Protein AF-A0A3M2T933-F1 (afdb_monomer_lite)

Radius of gyration: 21.32 Å; chains: 1; bounding box: 67×44×36 Å

Sequence (87 aa):
MSYHNYHTMFQSGQAVDRVRGSRLPAEGPQLSTLEEAFTSENWIIRLYKVKDLDNFGRDHSSAMAFDRGHKRKKATKKRGPKVLRTE

Structure (mmCIF, N/CA/C/O backbone):
data_AF-A0A3M2T933-F1
#
_entry.id   AF-A0A3M2T933-F1
#
loop_
_atom_site.group_PDB
_atom_site.id
_atom_site.type_symbol
_atom_site.label_atom_id
_atom_site.label_alt_id
_atom_site.label_comp_id
_atom_site.label_asym_id
_atom_site.label_entity_id
_atom_site.label_seq_id
_atom_site.pdbx_PDB_ins_code
_atom_site.Cartn_x
_atom_site.Cartn_y
_atom_site.Cartn_z
_atom_site.occupancy
_atom_site.B_iso_or_equiv
_atom_site.auth_seq_id
_atom_site.auth_comp_id
_atom_site.auth_asym_id
_atom_site.auth_atom_id
_atom_site.pdbx_PDB_model_num
ATOM 1 N N . MET A 1 1 ? -5.534 -5.314 -1.543 1.00 87.00 1 MET A N 1
ATOM 2 C CA . MET A 1 1 ? -5.769 -3.866 -1.748 1.00 87.00 1 MET A CA 1
ATOM 3 C C . MET A 1 1 ? -6.412 -3.233 -0.523 1.00 87.00 1 MET A C 1
ATOM 5 O O . MET A 1 1 ? -5.726 -2.474 0.134 1.00 87.00 1 MET A O 1
ATOM 9 N N . SER A 1 2 ? -7.627 -3.613 -0.113 1.00 89.62 2 SER A N 1
ATOM 10 C CA . SER A 1 2 ? -8.391 -2.923 0.952 1.00 89.62 2 SER A CA 1
ATOM 11 C C . SER A 1 2 ? -7.726 -2.801 2.333 1.00 89.62 2 SER A C 1
ATOM 13 O O . SER A 1 2 ? -8.089 -1.909 3.089 1.00 89.62 2 SER A O 1
ATOM 15 N N . TYR A 1 3 ? -6.735 -3.638 2.653 1.00 92.56 3 TYR A N 1
ATOM 16 C CA . TYR A 1 3 ? -5.960 -3.566 3.902 1.00 92.56 3 TYR A CA 1
ATOM 17 C C . TYR A 1 3 ? -4.614 -2.841 3.786 1.00 92.56 3 TYR A C 1
ATOM 19 O O . TYR A 1 3 ? -3.879 -2.749 4.769 1.00 92.56 3 TYR A O 1
ATOM 27 N N . HIS A 1 4 ? -4.271 -2.323 2.605 1.00 92.25 4 HIS A N 1
ATOM 28 C CA . HIS A 1 4 ? -3.061 -1.526 2.409 1.00 92.25 4 HIS A CA 1
ATOM 29 C C . HIS A 1 4 ? -3.073 -0.347 3.392 1.00 92.25 4 HIS A C 1
ATOM 31 O O . HIS A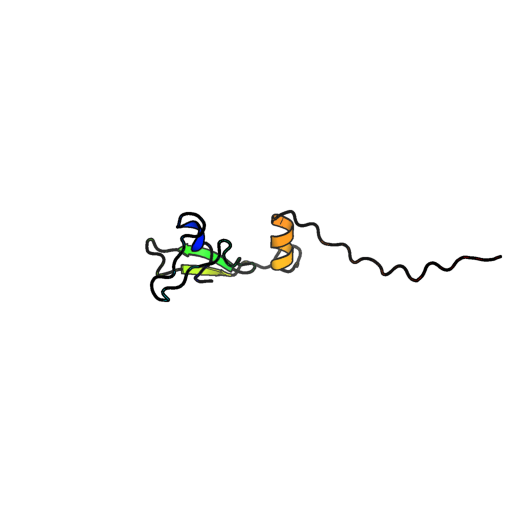 1 4 ? -4.090 0.332 3.483 1.00 92.25 4 HIS A O 1
ATOM 37 N N . ASN A 1 5 ? -2.017 -0.134 4.175 1.00 90.38 5 ASN A N 1
ATOM 38 C CA . ASN A 1 5 ? -1.932 0.928 5.194 1.00 90.38 5 ASN A CA 1
ATOM 39 C C . ASN A 1 5 ? -3.058 0.974 6.252 1.00 90.38 5 ASN A C 1
ATOM 41 O O . ASN A 1 5 ? -3.107 1.900 7.047 1.00 90.38 5 ASN A O 1
ATOM 45 N N . TYR A 1 6 ? -3.949 -0.020 6.338 1.00 90.75 6 TYR A N 1
ATOM 46 C CA . TYR A 1 6 ? -5.030 0.024 7.335 1.00 90.75 6 TYR A CA 1
ATOM 47 C C . TYR A 1 6 ? -4.485 -0.075 8.769 1.00 90.75 6 TYR A C 1
ATOM 49 O O . TYR A 1 6 ? -4.972 0.579 9.686 1.00 90.75 6 TYR A O 1
ATOM 57 N N . HIS A 1 7 ? -3.423 -0.863 8.955 1.00 88.69 7 HIS A N 1
ATOM 58 C CA . HIS A 1 7 ? -2.762 -1.057 10.244 1.00 88.69 7 HIS A CA 1
ATOM 59 C C . HIS A 1 7 ? -2.105 0.219 10.802 1.00 88.69 7 HIS A C 1
ATOM 61 O O . HIS A 1 7 ? -1.971 0.328 12.015 1.00 88.69 7 HIS A O 1
ATOM 67 N N . THR A 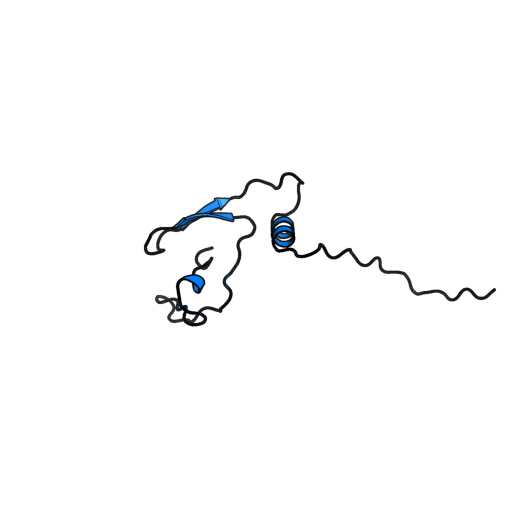1 8 ? -1.733 1.190 9.955 1.00 88.31 8 THR A N 1
ATOM 68 C CA . THR A 1 8 ? -1.040 2.419 10.386 1.00 88.31 8 THR A CA 1
ATOM 69 C C . THR A 1 8 ? -1.979 3.471 10.971 1.00 88.31 8 THR A C 1
ATOM 71 O O . THR A 1 8 ? -1.508 4.438 11.558 1.00 88.31 8 THR A O 1
ATOM 74 N N . MET A 1 9 ? -3.298 3.312 10.814 1.00 85.31 9 MET A N 1
ATOM 75 C CA . MET A 1 9 ? -4.292 4.223 11.399 1.00 85.31 9 MET A CA 1
ATOM 76 C C . MET A 1 9 ? -4.450 4.059 12.912 1.00 85.31 9 MET A C 1
ATOM 78 O O . MET A 1 9 ? -4.989 4.937 13.582 1.00 85.31 9 MET A O 1
ATOM 82 N N . PHE A 1 10 ? -4.028 2.917 13.446 1.00 87.31 10 PHE A N 1
ATOM 83 C CA . PHE A 1 10 ? -4.173 2.577 14.852 1.00 87.31 10 PHE A CA 1
ATOM 84 C C . PHE A 1 10 ? -2.802 2.542 15.516 1.00 87.31 10 PHE A C 1
ATOM 86 O O . PHE A 1 10 ? -1.766 2.443 14.859 1.00 87.31 10 PHE A O 1
ATOM 93 N N . GLN A 1 11 ? -2.794 2.572 16.846 1.00 85.56 11 GLN A N 1
ATOM 94 C CA . GLN A 1 11 ? -1.585 2.252 17.594 1.00 85.56 11 GLN A CA 1
ATOM 95 C C . GLN A 1 11 ? -1.122 0.825 17.259 1.00 85.56 11 GLN A C 1
ATOM 97 O O . GLN A 1 11 ? -1.934 -0.058 16.961 1.00 85.56 11 GLN A O 1
ATOM 102 N N . SER A 1 12 ? 0.194 0.607 17.300 1.00 81.75 12 SER A N 1
ATOM 103 C CA . SER A 1 12 ? 0.814 -0.663 16.906 1.00 81.75 12 SER A CA 1
ATOM 104 C C . SER A 1 12 ? 0.140 -1.865 17.582 1.00 81.75 12 SER A C 1
ATOM 106 O O . SER A 1 12 ? -0.039 -1.890 18.799 1.00 81.75 12 SER A O 1
ATOM 108 N N . GLY A 1 13 ? -0.267 -2.854 16.780 1.00 79.75 13 GLY A N 1
ATOM 109 C CA . GLY A 1 13 ? -0.909 -4.089 17.250 1.00 79.75 13 GLY A CA 1
ATOM 110 C C . GLY A 1 13 ? -2.383 -3.967 17.664 1.00 79.75 13 GLY A C 1
ATOM 111 O O . GLY A 1 13 ? -2.977 -4.968 18.064 1.00 79.75 13 GLY A O 1
ATOM 112 N N . GLN A 1 14 ? -2.994 -2.782 17.556 1.00 85.94 14 GLN A N 1
ATOM 113 C CA . GLN A 1 14 ? -4.396 -2.553 17.935 1.00 85.94 14 GLN A CA 1
ATOM 114 C C . GLN A 1 14 ? -5.362 -2.449 16.749 1.00 85.94 14 GLN A C 1
ATOM 116 O O . GLN A 1 14 ? -6.550 -2.196 16.941 1.00 85.94 14 GLN A O 1
ATOM 121 N N . ALA A 1 15 ? -4.886 -2.649 15.520 1.00 89.62 15 ALA A N 1
ATOM 122 C CA . ALA A 1 15 ? -5.749 -2.624 14.349 1.00 89.62 15 ALA A CA 1
ATOM 123 C C . ALA A 1 15 ? -6.750 -3.791 14.390 1.00 89.62 15 ALA A C 1
ATOM 125 O O . ALA A 1 15 ? -6.370 -4.964 14.399 1.00 89.62 15 ALA A O 1
ATOM 126 N N . VAL A 1 16 ? -8.041 -3.462 14.394 1.00 91.94 16 VAL A N 1
ATOM 127 C CA . VAL A 1 16 ? -9.146 -4.429 14.379 1.00 91.94 16 VAL A CA 1
ATOM 128 C C . VAL A 1 16 ? -10.023 -4.153 13.167 1.00 91.94 16 VAL A C 1
ATOM 130 O O . VAL A 1 16 ? -10.388 -3.007 12.894 1.00 91.94 16 VAL A O 1
ATOM 133 N N . ASP A 1 17 ? -10.377 -5.208 12.438 1.00 92.69 17 ASP A N 1
ATOM 134 C CA . ASP A 1 17 ? -11.464 -5.153 11.467 1.00 92.69 17 ASP A CA 1
ATOM 135 C C . ASP A 1 17 ? -12.786 -5.263 12.232 1.00 92.69 17 ASP A C 1
ATOM 137 O O . ASP A 1 17 ? -13.107 -6.318 12.780 1.00 92.69 17 ASP A O 1
ATOM 141 N N . ARG A 1 18 ? -13.546 -4.165 12.290 1.00 90.88 18 ARG A N 1
ATOM 142 C CA . ARG A 1 18 ? -14.804 -4.101 13.049 1.00 90.88 18 ARG A CA 1
ATOM 143 C C . ARG A 1 18 ? -15.906 -4.986 12.471 1.00 90.88 18 ARG A C 1
ATOM 145 O O . ARG A 1 18 ? -16.764 -5.422 13.225 1.00 90.88 18 ARG A O 1
ATOM 152 N N . VAL A 1 19 ? -15.889 -5.253 11.165 1.00 92.94 19 VAL A N 1
ATOM 153 C CA . VAL A 1 19 ? -16.899 -6.098 10.510 1.00 92.94 19 VAL A CA 1
ATOM 154 C C . VAL A 1 19 ? -16.597 -7.571 10.768 1.00 92.94 19 VAL A C 1
ATOM 156 O O . VAL A 1 19 ? -17.507 -8.359 11.000 1.00 92.94 19 VAL A O 1
ATOM 159 N N . ARG A 1 20 ? -15.313 -7.946 10.759 1.00 93.06 20 ARG A N 1
ATOM 160 C CA . ARG A 1 20 ? -14.882 -9.341 10.966 1.00 93.06 20 ARG A CA 1
ATOM 161 C C . ARG A 1 20 ? -14.615 -9.695 12.426 1.00 93.06 20 ARG A C 1
ATOM 163 O O . ARG A 1 20 ? -14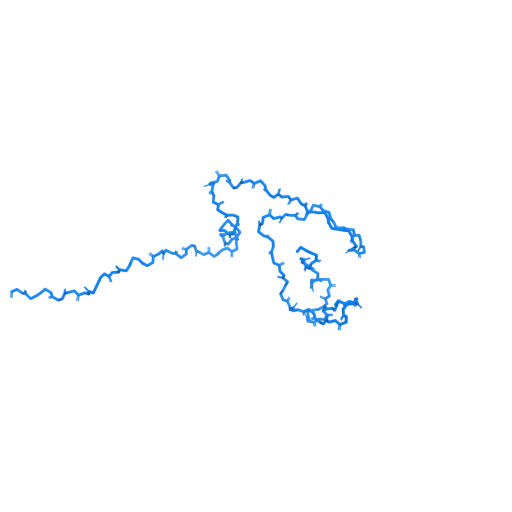.447 -10.867 12.740 1.00 93.06 20 ARG A O 1
ATOM 170 N N . GLY A 1 21 ? -14.509 -8.702 13.307 1.00 91.56 21 GLY A N 1
ATOM 171 C CA . GLY A 1 21 ? -14.144 -8.892 14.713 1.00 91.56 21 GLY A CA 1
ATOM 172 C C . GLY A 1 21 ? -12.715 -9.410 14.927 1.00 91.56 21 GLY A C 1
ATOM 173 O O . GLY A 1 21 ? -12.383 -9.861 16.020 1.00 91.56 21 GLY A O 1
ATOM 174 N N . SER A 1 22 ? -11.857 -9.370 13.902 1.00 90.62 22 SER A N 1
ATOM 175 C CA . SER A 1 22 ? -10.513 -9.956 13.926 1.00 90.62 22 SER A CA 1
ATOM 176 C C . SER A 1 22 ? -9.421 -8.894 14.057 1.00 90.62 22 SER A C 1
ATOM 178 O O . SER A 1 22 ? -9.485 -7.845 13.409 1.00 90.62 22 SER A O 1
ATOM 180 N N . ARG A 1 23 ? -8.375 -9.192 14.837 1.00 90.75 23 ARG A N 1
ATOM 181 C CA . ARG A 1 23 ? -7.154 -8.372 14.905 1.00 90.75 23 ARG A CA 1
ATOM 182 C C . ARG A 1 23 ? -6.307 -8.561 13.652 1.00 90.75 23 ARG A C 1
ATOM 184 O O . ARG A 1 23 ? -6.173 -9.678 13.157 1.00 90.75 23 ARG A O 1
ATOM 191 N N . LEU A 1 24 ? -5.728 -7.472 13.162 1.00 88.56 24 LEU A N 1
ATOM 192 C CA . LEU A 1 24 ? -4.813 -7.496 12.029 1.00 88.56 24 LEU A CA 1
ATOM 193 C C . LEU A 1 24 ? -3.356 -7.684 12.477 1.00 88.56 24 LEU A C 1
ATOM 195 O O . LEU A 1 24 ? -3.001 -7.316 13.599 1.00 88.56 24 LEU A O 1
ATOM 199 N N . PRO A 1 25 ? -2.498 -8.221 11.590 1.00 89.06 25 PRO A N 1
ATOM 200 C CA . PRO A 1 25 ? -1.058 -8.243 11.812 1.00 89.06 25 PRO A CA 1
ATOM 201 C C . PRO A 1 25 ? -0.472 -6.826 11.881 1.00 89.06 25 PRO A C 1
ATOM 203 O O . PRO A 1 25 ? -1.040 -5.869 11.349 1.00 89.06 25 PRO A O 1
ATOM 206 N N . ALA A 1 26 ? 0.697 -6.713 12.517 1.00 85.56 26 ALA A N 1
ATOM 207 C CA . ALA A 1 26 ? 1.417 -5.448 12.655 1.00 85.56 26 ALA A CA 1
ATOM 208 C C . ALA A 1 26 ? 1.948 -4.913 11.316 1.00 85.56 26 ALA A C 1
ATOM 210 O O . ALA A 1 26 ? 2.024 -3.703 11.146 1.00 85.56 26 ALA A O 1
ATOM 211 N N . GLU A 1 27 ? 2.284 -5.794 10.369 1.00 87.62 27 GLU A N 1
ATOM 212 C CA . GLU A 1 27 ? 2.670 -5.409 9.012 1.00 87.62 27 GLU A CA 1
ATOM 213 C C . GLU A 1 27 ? 1.536 -5.727 8.034 1.00 87.62 27 GLU A C 1
ATOM 215 O O . GLU A 1 27 ? 1.042 -6.855 7.953 1.00 87.62 27 GLU A O 1
ATOM 220 N N . GLY A 1 28 ? 1.102 -4.705 7.298 1.00 86.12 28 GLY A N 1
ATOM 221 C CA . GLY A 1 28 ? 0.074 -4.840 6.274 1.00 86.12 28 GLY A CA 1
ATOM 222 C C . GLY A 1 28 ? 0.606 -5.348 4.928 1.00 86.12 28 GLY A C 1
ATOM 223 O O . GLY A 1 28 ? 1.804 -5.292 4.652 1.00 86.12 28 GLY A O 1
ATOM 224 N N . PRO A 1 29 ? -0.295 -5.786 4.033 1.00 91.19 29 PRO A N 1
ATOM 225 C CA . PRO A 1 29 ? 0.083 -6.174 2.681 1.00 91.19 29 PRO A CA 1
ATOM 226 C C . PRO A 1 29 ? 0.597 -4.966 1.891 1.00 91.19 29 PRO A C 1
ATOM 228 O O . PRO A 1 29 ? 0.000 -3.888 1.932 1.00 91.19 29 PRO A O 1
ATOM 231 N N . GLN A 1 30 ? 1.658 -5.167 1.110 1.00 89.81 30 GLN A N 1
ATOM 232 C CA . GLN A 1 30 ? 2.218 -4.143 0.225 1.00 89.81 30 GLN A CA 1
ATOM 233 C C . GLN A 1 30 ? 1.832 -4.368 -1.234 1.00 89.81 30 GLN A C 1
ATOM 235 O O . GLN A 1 30 ? 1.701 -5.500 -1.698 1.00 89.81 30 GLN A O 1
ATOM 240 N N . LEU A 1 31 ? 1.656 -3.262 -1.956 1.00 91.19 31 LEU A N 1
ATOM 241 C CA . LEU A 1 31 ? 1.240 -3.250 -3.355 1.00 91.19 31 LEU A CA 1
ATOM 242 C C . LEU A 1 31 ? 2.427 -2.885 -4.248 1.00 91.19 31 LEU A C 1
ATOM 244 O O . LEU A 1 31 ? 3.012 -1.815 -4.103 1.00 91.19 31 LEU A O 1
ATOM 248 N N . SER A 1 32 ? 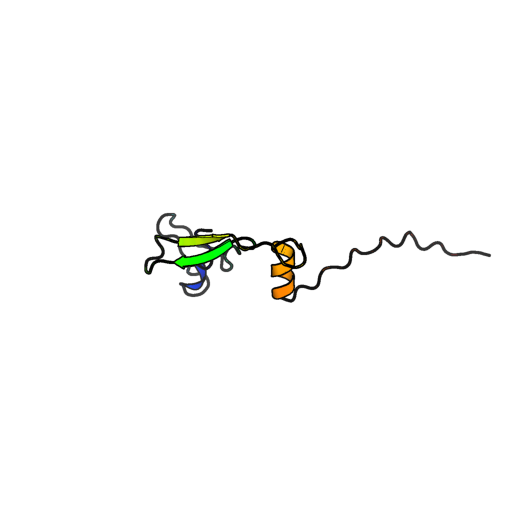2.791 -3.778 -5.170 1.00 90.94 32 SER A N 1
ATOM 249 C CA . SER A 1 32 ? 3.881 -3.561 -6.130 1.00 90.94 32 SER A CA 1
ATOM 250 C C . SER A 1 32 ? 3.426 -2.862 -7.400 1.00 90.94 32 SER A C 1
ATOM 252 O O . SER A 1 32 ? 4.071 -1.912 -7.838 1.00 90.94 32 SER A O 1
ATOM 254 N N . THR A 1 33 ? 2.299 -3.303 -7.949 1.00 91.44 33 THR A N 1
ATOM 255 C CA . THR A 1 33 ? 1.776 -2.917 -9.267 1.00 91.44 33 THR A CA 1
ATOM 256 C C . THR A 1 33 ? 0.759 -1.782 -9.231 1.00 91.44 33 THR A C 1
ATOM 258 O O . THR A 1 33 ? 0.453 -1.192 -10.260 1.00 91.44 33 THR A O 1
ATOM 261 N N . LEU A 1 34 ? 0.217 -1.486 -8.054 1.00 93.38 34 LEU A N 1
ATOM 262 C CA . LEU A 1 34 ? -0.850 -0.513 -7.857 1.00 93.38 34 LEU A CA 1
ATOM 263 C C . LEU A 1 34 ? -0.361 0.598 -6.936 1.00 93.38 34 LEU A C 1
ATOM 265 O O . LEU A 1 34 ? 0.392 0.342 -5.993 1.00 93.38 34 LEU A O 1
ATOM 269 N N . GLU A 1 35 ? -0.814 1.813 -7.197 1.00 91.00 35 GLU A N 1
ATOM 270 C CA . GLU A 1 35 ? -0.619 2.978 -6.341 1.00 91.00 35 GLU A CA 1
ATOM 271 C C . GLU A 1 35 ? -1.964 3.516 -5.855 1.00 91.00 35 GLU A C 1
ATOM 273 O O . GLU A 1 35 ? -2.993 3.376 -6.518 1.00 91.00 35 GLU A O 1
ATOM 278 N N . GLU A 1 36 ? -1.970 4.083 -4.654 1.00 91.56 36 GLU A N 1
ATOM 279 C CA . GLU A 1 36 ? -3.162 4.684 -4.070 1.00 91.56 36 GLU A CA 1
ATOM 280 C C . GLU A 1 36 ? -3.333 6.099 -4.626 1.00 91.56 36 GLU A C 1
ATOM 282 O O . GLU A 1 36 ? -2.481 6.953 -4.402 1.00 91.56 36 GLU A O 1
ATOM 287 N N . ALA A 1 37 ? -4.418 6.327 -5.371 1.00 93.75 37 ALA A N 1
ATOM 288 C CA . ALA A 1 37 ? -4.713 7.621 -5.982 1.00 93.75 37 ALA A CA 1
ATOM 289 C C . ALA A 1 37 ? -5.618 8.477 -5.085 1.00 93.75 37 ALA A C 1
ATOM 291 O O . ALA A 1 37 ? -5.459 9.693 -5.018 1.00 93.75 37 ALA A O 1
ATOM 292 N N . PHE A 1 38 ? -6.571 7.843 -4.394 1.00 94.94 38 PHE A N 1
ATOM 293 C CA . PHE A 1 38 ? -7.460 8.514 -3.450 1.00 94.94 38 PHE A CA 1
ATOM 294 C C . PHE A 1 38 ? -8.017 7.535 -2.413 1.00 94.94 38 PHE A C 1
ATOM 296 O O . PHE A 1 38 ? -8.412 6.415 -2.748 1.00 94.94 38 PHE A O 1
ATOM 303 N N . THR A 1 39 ? -8.133 7.998 -1.171 1.00 94.88 39 THR A N 1
ATOM 304 C CA . THR A 1 39 ? -8.825 7.298 -0.086 1.00 94.88 39 THR A CA 1
ATOM 305 C C . THR A 1 39 ? -9.788 8.273 0.584 1.00 94.88 39 THR A C 1
ATOM 307 O O . THR A 1 39 ? -9.405 9.384 0.941 1.00 94.88 39 THR A O 1
ATOM 310 N N . SER A 1 40 ? -11.051 7.869 0.741 1.00 93.19 40 SER A N 1
ATOM 311 C CA . SER A 1 40 ? -12.066 8.668 1.443 1.00 93.19 40 SER A CA 1
ATOM 312 C C . SER A 1 40 ? -11.753 8.801 2.939 1.00 93.19 40 SER A C 1
ATOM 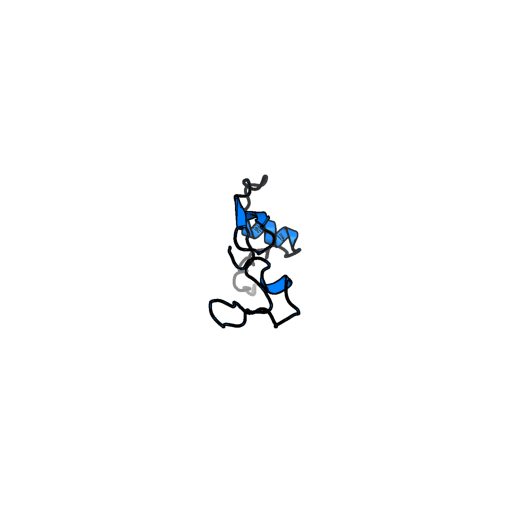314 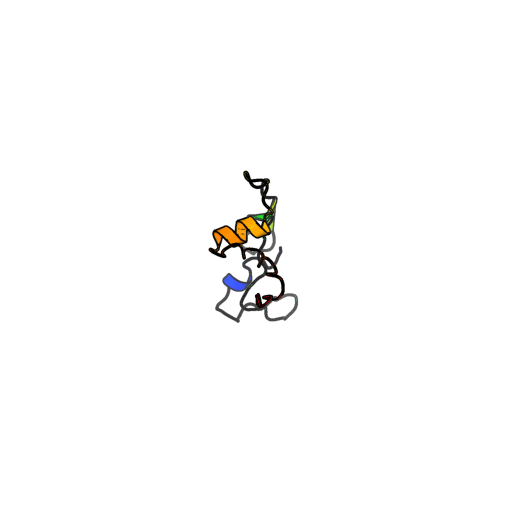O O . SER A 1 40 ? -11.179 7.876 3.509 1.00 93.19 40 SER A O 1
ATOM 316 N N . GLU A 1 41 ? -12.248 9.854 3.596 1.00 90.00 41 GLU A N 1
ATOM 317 C CA . GLU A 1 41 ? -12.053 10.118 5.036 1.00 90.00 41 GLU A CA 1
ATOM 318 C C . GLU A 1 41 ? -12.362 8.911 5.935 1.00 90.00 41 GLU A C 1
ATOM 320 O O . GLU A 1 41 ? -11.552 8.538 6.777 1.00 90.00 41 GLU A O 1
ATOM 325 N N . ASN A 1 42 ? -13.494 8.241 5.702 1.00 88.75 42 ASN A N 1
ATOM 326 C CA . ASN A 1 42 ? -13.920 7.079 6.490 1.00 88.75 42 ASN A CA 1
ATOM 327 C C . ASN A 1 42 ? -13.404 5.733 5.943 1.00 88.75 42 ASN A C 1
ATOM 329 O O . ASN A 1 42 ? -13.882 4.680 6.357 1.00 88.75 42 ASN A O 1
ATOM 333 N N . TRP A 1 43 ? -12.465 5.747 4.989 1.00 90.62 43 TRP A N 1
ATOM 334 C CA . TRP A 1 43 ? -11.840 4.552 4.397 1.00 90.62 43 TRP A CA 1
ATOM 335 C C . TRP A 1 43 ? -12.828 3.531 3.791 1.00 90.62 43 TRP A C 1
ATOM 337 O O . TRP A 1 43 ? -12.513 2.348 3.665 1.00 90.62 43 TRP A O 1
ATOM 347 N N . ILE A 1 44 ? -14.010 3.992 3.365 1.00 91.19 44 ILE A N 1
ATOM 348 C CA . ILE A 1 44 ? -15.026 3.168 2.688 1.00 91.19 44 ILE A CA 1
ATOM 349 C C . ILE A 1 44 ? -14.666 2.986 1.210 1.00 91.19 44 ILE A C 1
ATOM 351 O O . ILE A 1 44 ? -14.802 1.893 0.663 1.00 91.19 44 ILE A O 1
ATOM 355 N N . ILE A 1 45 ? -14.178 4.050 0.564 1.00 91.94 45 ILE A N 1
ATOM 356 C CA . ILE A 1 45 ? -13.819 4.047 -0.856 1.00 91.94 45 ILE A CA 1
ATOM 357 C C . ILE A 1 45 ? -12.311 4.240 -0.992 1.00 91.94 45 ILE A C 1
ATOM 359 O O . ILE A 1 45 ? -11.735 5.178 -0.434 1.00 91.94 45 ILE A O 1
ATOM 363 N N . ARG A 1 46 ? -11.686 3.346 -1.765 1.00 94.38 46 ARG A N 1
ATOM 364 C CA . ARG A 1 46 ? -10.257 3.371 -2.090 1.00 94.38 46 ARG A CA 1
ATOM 365 C C . ARG A 1 46 ? -10.078 3.226 -3.593 1.00 94.38 46 ARG A C 1
ATOM 367 O O . ARG A 1 46 ? -10.435 2.194 -4.162 1.00 94.38 46 ARG A O 1
ATOM 374 N N . LEU A 1 47 ? -9.535 4.260 -4.220 1.00 95.06 47 LEU A N 1
ATOM 375 C CA . LEU A 1 47 ? -9.234 4.301 -5.644 1.00 95.06 47 LEU A CA 1
ATOM 376 C C . LEU A 1 47 ? -7.745 4.049 -5.847 1.00 95.06 47 LEU A C 1
ATOM 378 O O . LEU A 1 47 ? -6.892 4.773 -5.330 1.00 95.06 47 LEU A O 1
ATOM 382 N N . TYR A 1 48 ? -7.452 3.016 -6.627 1.00 95.69 48 TYR A N 1
ATOM 383 C CA . TYR A 1 48 ? -6.096 2.631 -6.976 1.00 95.69 48 TYR A CA 1
ATOM 384 C C . TYR A 1 48 ? -5.881 2.783 -8.468 1.00 95.69 48 TYR A C 1
ATOM 386 O O . TYR A 1 48 ? -6.751 2.430 -9.266 1.00 95.69 48 TYR A O 1
ATOM 394 N N . LYS A 1 49 ? -4.696 3.261 -8.829 1.00 95.38 49 LYS A N 1
ATOM 395 C CA . LYS A 1 49 ? -4.237 3.345 -10.208 1.00 95.38 49 LYS A CA 1
ATOM 396 C C . LYS A 1 49 ? -3.195 2.257 -10.462 1.00 95.38 49 LYS A C 1
ATOM 398 O O . LYS A 1 49 ? -2.392 1.933 -9.586 1.00 95.38 49 LYS A O 1
ATOM 403 N N . VAL A 1 50 ? -3.232 1.662 -11.651 1.00 95.38 50 VAL A N 1
ATOM 404 C CA . VAL A 1 50 ? -2.178 0.749 -12.112 1.00 95.38 50 VAL A CA 1
ATOM 405 C C . VAL A 1 50 ? -0.951 1.581 -12.456 1.00 95.38 50 VAL A C 1
ATOM 407 O O . VAL A 1 50 ? -1.069 2.570 -13.176 1.00 95.38 50 VAL A O 1
ATOM 410 N N . LYS A 1 51 ? 0.207 1.196 -11.919 1.00 92.19 51 LYS A N 1
ATOM 411 C CA . LYS A 1 51 ? 1.470 1.860 -12.237 1.00 92.19 51 LYS A CA 1
ATOM 412 C C . LYS A 1 51 ? 1.834 1.617 -13.697 1.00 92.19 51 LYS A C 1
ATOM 414 O O . LYS A 1 51 ? 1.606 0.528 -14.222 1.00 92.19 51 LYS A O 1
ATOM 419 N N . ASP A 1 52 ? 2.449 2.615 -14.313 1.00 91.69 52 ASP A N 1
ATOM 420 C CA . ASP A 1 52 ? 3.029 2.464 -15.642 1.00 91.69 52 ASP A CA 1
ATOM 421 C C . ASP A 1 52 ? 4.218 1.505 -15.595 1.00 91.69 52 ASP A C 1
ATOM 423 O O . ASP A 1 52 ? 4.877 1.374 -14.561 1.00 91.69 52 ASP A O 1
ATOM 427 N N . LEU A 1 53 ? 4.493 0.839 -16.718 1.00 89.00 53 LEU A N 1
ATOM 428 C CA . LEU A 1 53 ? 5.617 -0.086 -16.845 1.00 89.00 53 LEU A CA 1
ATOM 429 C C . LEU A 1 53 ? 6.937 0.602 -16.468 1.00 89.00 53 LEU A C 1
ATOM 431 O O . LEU A 1 53 ? 7.167 1.767 -16.785 1.00 89.00 53 LEU A O 1
ATOM 435 N N . ASP A 1 54 ? 7.825 -0.139 -15.806 1.00 88.81 54 ASP A N 1
ATOM 436 C CA . ASP A 1 54 ? 9.144 0.375 -15.440 1.00 88.81 54 ASP A CA 1
ATOM 437 C C . ASP A 1 54 ? 9.968 0.716 -16.693 1.00 88.81 54 ASP A C 1
ATOM 439 O O . ASP A 1 54 ? 10.070 -0.089 -17.621 1.00 88.81 54 ASP A O 1
ATOM 443 N N . ASN A 1 55 ? 10.626 1.879 -16.687 1.00 87.38 55 ASN A N 1
ATOM 444 C CA . ASN A 1 55 ? 11.414 2.382 -17.822 1.00 87.38 55 ASN A CA 1
ATOM 445 C C . ASN A 1 55 ? 12.558 1.441 -18.235 1.00 87.38 55 ASN A C 1
ATOM 447 O O . ASN A 1 55 ? 12.989 1.443 -19.385 1.00 87.38 55 ASN A O 1
ATOM 451 N N . PHE A 1 56 ? 13.059 0.632 -17.299 1.00 86.56 56 PHE A N 1
ATOM 452 C CA . PHE A 1 56 ? 14.116 -0.351 -17.548 1.00 86.56 56 PHE A CA 1
ATOM 453 C C . PHE A 1 56 ? 13.570 -1.748 -17.885 1.00 86.56 56 PHE A C 1
ATOM 455 O O . PHE A 1 56 ? 14.344 -2.704 -17.955 1.00 86.56 56 PHE A O 1
ATOM 462 N N . GLY A 1 57 ? 12.250 -1.886 -18.055 1.00 85.75 57 GLY A N 1
ATOM 463 C CA . GLY A 1 57 ? 11.582 -3.151 -18.358 1.00 85.75 57 GLY A CA 1
ATOM 464 C C . GLY A 1 57 ? 11.681 -4.188 -17.238 1.00 85.75 57 GLY A C 1
ATOM 465 O O . GLY A 1 57 ? 11.586 -5.387 -17.500 1.00 85.75 57 GLY A O 1
ATOM 466 N N . ARG A 1 58 ? 11.935 -3.765 -15.993 1.00 87.94 58 ARG A N 1
ATOM 467 C CA . ARG A 1 58 ? 12.009 -4.681 -14.850 1.00 87.94 58 ARG A CA 1
ATOM 468 C C . ARG A 1 58 ? 10.607 -4.987 -14.332 1.00 87.94 58 ARG A C 1
ATOM 470 O O . ARG A 1 58 ? 9.675 -4.206 -14.494 1.00 87.94 58 ARG A O 1
ATOM 477 N N . ASP A 1 59 ? 10.480 -6.110 -13.632 1.00 89.69 59 ASP A N 1
ATOM 478 C CA . ASP A 1 59 ? 9.247 -6.417 -12.913 1.00 89.69 59 ASP A CA 1
ATOM 479 C C . ASP A 1 59 ? 9.036 -5.440 -11.740 1.00 89.69 59 ASP A C 1
ATOM 481 O O . ASP A 1 59 ? 9.989 -5.096 -11.028 1.00 89.69 59 ASP A O 1
ATOM 485 N N . HIS A 1 60 ? 7.786 -5.046 -11.489 1.00 89.31 60 HIS A N 1
ATOM 486 C CA . HIS A 1 60 ? 7.413 -4.093 -10.440 1.00 89.31 60 HIS A CA 1
ATOM 487 C C . HIS A 1 60 ? 7.843 -4.542 -9.044 1.00 89.31 60 HIS A C 1
ATOM 489 O O . HIS A 1 60 ? 8.204 -3.712 -8.207 1.00 89.31 60 HIS A O 1
ATOM 495 N N . SER A 1 61 ? 7.842 -5.853 -8.779 1.00 88.00 61 SER A N 1
ATOM 496 C CA . SER A 1 61 ? 8.330 -6.385 -7.502 1.00 88.00 61 SER A CA 1
ATOM 497 C C . SER A 1 61 ? 9.827 -6.112 -7.310 1.00 88.00 61 SER A C 1
ATOM 499 O O . SER A 1 61 ? 10.262 -5.722 -6.227 1.00 88.00 61 SER A O 1
ATOM 501 N N . SER A 1 62 ? 10.610 -6.253 -8.384 1.00 86.75 62 SER A N 1
ATOM 502 C CA . SER A 1 62 ? 12.055 -6.042 -8.376 1.00 86.75 62 SER A CA 1
ATOM 503 C C . SER A 1 62 ? 12.429 -4.563 -8.297 1.00 86.75 62 SER A C 1
ATOM 505 O O . SER A 1 62 ? 13.387 -4.223 -7.602 1.00 86.75 62 SER A O 1
ATOM 507 N N . ALA A 1 63 ? 11.646 -3.691 -8.942 1.00 87.75 63 ALA A N 1
ATOM 508 C CA . ALA A 1 63 ? 11.786 -2.244 -8.832 1.00 87.75 63 ALA A CA 1
ATOM 509 C C . ALA A 1 63 ? 11.529 -1.782 -7.388 1.00 87.75 63 ALA A C 1
ATOM 511 O O . ALA A 1 63 ? 12.403 -1.172 -6.780 1.00 87.75 63 ALA A O 1
ATOM 512 N N . MET A 1 64 ? 10.414 -2.200 -6.774 1.00 88.62 64 MET A N 1
ATOM 513 C CA . MET A 1 64 ? 10.139 -1.854 -5.374 1.00 88.62 64 MET A CA 1
ATOM 514 C C . MET A 1 64 ? 11.161 -2.428 -4.387 1.00 88.62 64 MET A C 1
ATOM 516 O O . MET A 1 64 ? 11.485 -1.789 -3.389 1.00 88.62 64 MET A O 1
ATOM 520 N N . ALA A 1 65 ? 11.656 -3.647 -4.620 1.00 87.81 65 ALA A N 1
ATOM 521 C CA . ALA A 1 65 ? 12.690 -4.228 -3.768 1.00 87.81 65 ALA A CA 1
ATOM 522 C C . ALA A 1 65 ? 13.990 -3.410 -3.831 1.00 87.81 65 ALA A C 1
ATOM 524 O O . ALA A 1 65 ? 14.639 -3.215 -2.803 1.00 87.81 65 ALA A O 1
ATOM 525 N N . PHE A 1 66 ? 14.345 -2.909 -5.018 1.00 87.00 66 PHE A N 1
ATOM 526 C CA . PHE A 1 66 ? 15.490 -2.024 -5.204 1.00 87.00 66 PHE A CA 1
ATOM 527 C C . PHE A 1 66 ? 15.314 -0.697 -4.453 1.00 87.00 66 PHE A C 1
ATOM 529 O O . PHE A 1 66 ? 16.225 -0.312 -3.722 1.00 87.00 66 PHE A O 1
ATOM 536 N N . ASP A 1 67 ? 14.140 -0.063 -4.543 1.00 85.44 67 ASP A N 1
ATOM 537 C CA . ASP A 1 67 ? 13.842 1.200 -3.844 1.00 85.44 67 ASP A CA 1
ATOM 538 C C . ASP A 1 67 ? 13.910 1.061 -2.316 1.00 85.44 67 ASP A C 1
ATOM 540 O O . ASP A 1 67 ? 14.342 1.970 -1.613 1.00 85.44 67 ASP A O 1
ATOM 544 N N . ARG A 1 68 ? 13.562 -0.117 -1.784 1.00 86.94 68 ARG A N 1
ATOM 545 C CA . ARG A 1 68 ? 13.708 -0.453 -0.354 1.00 86.94 68 ARG A CA 1
ATOM 546 C C . ARG A 1 68 ? 15.151 -0.735 0.074 1.00 86.94 68 ARG A C 1
ATOM 548 O O . ARG A 1 68 ? 15.396 -1.087 1.225 1.00 86.94 68 ARG A O 1
ATOM 555 N N . GLY A 1 69 ? 16.111 -0.639 -0.842 1.00 86.12 69 GLY A N 1
ATOM 556 C CA . GLY A 1 69 ? 17.520 -0.916 -0.578 1.00 86.12 69 GLY A CA 1
ATOM 557 C C . GLY A 1 69 ? 17.871 -2.406 -0.557 1.00 86.12 69 GLY A C 1
ATOM 558 O O . GLY A 1 69 ? 18.991 -2.771 -0.182 1.00 86.12 69 GLY A O 1
ATOM 559 N N . HIS A 1 70 ? 16.966 -3.297 -0.979 1.00 84.06 70 HIS A N 1
ATOM 560 C CA . HIS A 1 70 ? 17.312 -4.707 -1.113 1.00 84.06 70 HIS A CA 1
ATOM 561 C C . HIS A 1 70 ? 18.204 -4.912 -2.338 1.00 84.06 70 HIS A C 1
ATOM 563 O O . HIS A 1 70 ? 17.821 -4.691 -3.488 1.00 84.06 70 HIS A O 1
ATOM 569 N N . LYS A 1 71 ? 19.429 -5.390 -2.096 1.00 77.00 71 LYS A N 1
ATOM 570 C CA . LYS A 1 71 ? 20.360 -5.735 -3.172 1.00 77.00 71 LYS A CA 1
ATOM 571 C C . LYS A 1 71 ? 19.840 -6.956 -3.923 1.00 77.00 71 LYS A C 1
ATOM 573 O O . LYS A 1 71 ? 19.562 -7.993 -3.318 1.00 77.00 71 LYS A O 1
ATOM 578 N N . ARG A 1 72 ? 19.793 -6.865 -5.256 1.00 71.50 72 ARG A N 1
ATOM 579 C CA . ARG A 1 72 ? 19.531 -8.019 -6.127 1.00 71.50 72 ARG A CA 1
ATOM 580 C C . ARG A 1 72 ? 20.533 -9.121 -5.778 1.00 71.50 72 ARG A C 1
ATOM 582 O O . ARG A 1 72 ? 21.737 -8.949 -5.984 1.00 71.50 72 ARG A O 1
ATOM 589 N N . LYS A 1 73 ? 20.052 -10.245 -5.233 1.00 69.75 73 LYS A N 1
ATOM 590 C CA . LYS A 1 73 ? 20.909 -11.405 -4.962 1.00 69.75 73 LYS A CA 1
ATOM 591 C C . LYS A 1 73 ? 21.496 -11.858 -6.296 1.00 69.75 73 LYS A C 1
ATOM 593 O O . LYS A 1 73 ? 20.763 -12.289 -7.185 1.00 69.75 73 LYS A O 1
ATOM 598 N N . LYS A 1 74 ? 22.816 -11.714 -6.461 1.00 69.56 74 LYS A N 1
ATOM 599 C CA . LYS A 1 74 ? 23.520 -12.305 -7.601 1.00 69.56 74 LYS A CA 1
ATOM 600 C C . LYS A 1 74 ? 23.267 -13.804 -7.533 1.00 69.56 74 LYS A C 1
ATOM 602 O O . LYS A 1 74 ? 23.497 -14.402 -6.483 1.00 69.56 74 LYS A O 1
ATOM 607 N N . ALA A 1 75 ? 22.785 -14.388 -8.629 1.00 72.19 75 ALA A N 1
ATOM 608 C CA . ALA A 1 75 ? 22.701 -15.834 -8.740 1.00 72.19 75 ALA A CA 1
ATOM 609 C C . ALA A 1 75 ? 24.085 -16.387 -8.397 1.00 72.19 75 ALA A C 1
ATOM 611 O O . ALA A 1 75 ? 25.082 -16.029 -9.035 1.00 72.19 75 ALA A O 1
ATOM 612 N N . THR A 1 76 ? 24.168 -17.187 -7.338 1.00 69.19 76 THR A N 1
ATOM 613 C CA . THR A 1 76 ? 25.385 -17.919 -7.036 1.00 69.19 76 THR A CA 1
ATOM 614 C C . THR A 1 76 ? 25.618 -18.818 -8.237 1.00 69.19 76 THR A C 1
ATOM 616 O O . THR A 1 76 ? 24.886 -19.783 -8.454 1.00 69.19 76 THR A O 1
ATOM 619 N N . LYS A 1 77 ? 26.607 -18.477 -9.077 1.00 71.75 77 LYS A N 1
ATOM 620 C CA . LYS A 1 77 ? 27.124 -19.437 -10.053 1.00 71.75 77 LYS A CA 1
ATOM 621 C C . LYS A 1 77 ? 27.438 -20.676 -9.229 1.00 71.75 77 LYS A C 1
ATOM 623 O O . LYS A 1 77 ? 28.275 -20.587 -8.328 1.00 71.75 77 LYS A O 1
ATOM 628 N N . LYS A 1 78 ? 26.729 -21.782 -9.478 1.00 68.88 78 LYS A N 1
ATOM 629 C CA . LYS A 1 78 ? 27.078 -23.084 -8.916 1.00 68.88 78 LYS A CA 1
ATOM 630 C C . LYS A 1 78 ? 28.493 -23.360 -9.407 1.00 68.88 78 LYS A C 1
ATOM 632 O O . LYS A 1 78 ? 28.690 -23.783 -10.540 1.00 68.88 78 LYS A O 1
ATOM 637 N N . ARG A 1 79 ? 29.490 -22.983 -8.605 1.00 69.94 79 ARG A N 1
ATOM 638 C CA . ARG A 1 79 ? 30.867 -23.390 -8.835 1.00 69.94 79 ARG A CA 1
ATOM 639 C C . ARG A 1 79 ? 30.806 -24.903 -8.724 1.00 69.94 79 ARG A C 1
ATOM 641 O O . ARG A 1 79 ? 30.375 -25.408 -7.689 1.00 69.94 79 ARG A O 1
ATOM 648 N N . GLY A 1 80 ? 31.115 -25.590 -9.822 1.00 77.00 80 GLY A N 1
ATOM 649 C CA . GLY A 1 80 ? 31.221 -27.043 -9.817 1.00 77.00 80 GLY A CA 1
ATOM 650 C C . GLY A 1 80 ? 32.154 -27.503 -8.689 1.00 77.00 80 GLY A C 1
ATOM 651 O O . GLY A 1 80 ? 32.916 -26.685 -8.156 1.00 77.00 80 GLY A O 1
ATOM 652 N N . PRO A 1 81 ? 32.078 -28.781 -8.290 1.00 79.00 81 PRO A N 1
ATOM 653 C CA . PRO A 1 81 ? 32.942 -29.317 -7.245 1.00 79.00 81 PRO A CA 1
ATOM 654 C C . PRO A 1 81 ? 34.404 -28.947 -7.533 1.00 79.00 81 PRO A C 1
ATOM 656 O O . PRO A 1 81 ? 34.866 -29.057 -8.669 1.00 79.00 81 PRO A O 1
ATOM 659 N N . LYS A 1 82 ? 35.115 -28.432 -6.520 1.00 75.75 82 LYS A N 1
ATOM 660 C CA . LYS A 1 82 ? 36.540 -28.102 -6.649 1.00 75.75 82 LYS A CA 1
ATOM 661 C C . LYS A 1 82 ? 37.294 -29.405 -6.923 1.00 75.75 82 LYS A C 1
ATOM 663 O O . LYS A 1 82 ? 37.434 -30.217 -6.016 1.00 75.75 82 LYS A O 1
ATOM 668 N N . VAL A 1 83 ? 37.756 -29.604 -8.153 1.00 80.25 83 VAL A N 1
ATOM 669 C CA . VAL A 1 83 ? 38.630 -30.731 -8.496 1.00 80.25 83 VAL A CA 1
ATOM 670 C C . VAL A 1 83 ? 40.045 -30.368 -8.048 1.00 80.25 83 VAL A C 1
ATOM 672 O O . VAL A 1 83 ? 40.574 -29.334 -8.461 1.00 80.25 83 VAL A O 1
ATOM 675 N N . LEU A 1 84 ? 40.633 -31.180 -7.166 1.00 80.25 84 LEU A N 1
ATOM 676 C CA . LEU A 1 84 ? 42.047 -31.072 -6.813 1.00 80.25 84 LEU A CA 1
ATOM 677 C C . LEU A 1 84 ? 42.857 -31.537 -8.025 1.00 80.25 84 LEU A C 1
ATOM 679 O O . LEU A 1 84 ? 42.699 -32.667 -8.476 1.00 80.25 84 LEU A O 1
ATOM 683 N N . ARG A 1 85 ? 43.676 -30.649 -8.588 1.00 73.12 85 ARG A N 1
ATOM 684 C CA . ARG A 1 85 ? 44.548 -30.982 -9.713 1.00 73.12 85 ARG A CA 1
ATOM 685 C C . ARG A 1 85 ? 45.765 -31.715 -9.149 1.00 73.12 85 ARG A C 1
ATOM 687 O O . ARG A 1 85 ? 46.601 -31.082 -8.516 1.00 73.12 85 ARG A O 1
ATOM 694 N N . THR A 1 86 ? 45.809 -33.030 -9.311 1.00 76.06 86 THR A N 1
ATOM 695 C CA . THR A 1 86 ? 47.021 -33.833 -9.115 1.00 76.06 86 THR A CA 1
ATOM 696 C C . THR A 1 86 ? 47.752 -33.911 -10.450 1.00 76.06 86 THR A C 1
ATOM 698 O O . THR A 1 86 ? 47.116 -34.209 -11.464 1.00 76.06 86 THR A O 1
ATOM 701 N N . GLU A 1 87 ? 49.033 -33.540 -10.438 1.00 69.06 87 GLU A N 1
ATOM 702 C CA . GLU A 1 87 ? 49.973 -33.700 -11.558 1.00 69.06 87 GLU A CA 1
ATOM 703 C C . GLU A 1 87 ? 50.212 -35.177 -11.890 1.00 69.06 87 GLU A C 1
ATOM 705 O O . GLU A 1 87 ? 50.153 -36.007 -10.951 1.00 69.06 87 GLU A O 1
#

pLDDT: mean 86.54, std 7.25, range [68.88, 95.69]

Secondary structure (DSSP, 8-state):
-TTTTGGGGSSTT--EETTTTEEPPSSPPP-SSEEEEEE-TTSS-EEEEEPPPPTT---HHHHHHHHTT---------PPP------

Foldseek 3Di:
DLFVCQLVVDPAQPRADPVVRDTDHRDTDDDQQWDWPDADPVRPDTDIDGDDQDPVNDDSVVVVCVVVVNDDPDPPPPPPPDDDDDD